Protein AF-A0A3C0QAP6-F1 (afdb_monomer_lite)

Structure (mmCIF, N/CA/C/O backbone):
data_AF-A0A3C0QAP6-F1
#
_entry.id   AF-A0A3C0QAP6-F1
#
loop_
_atom_site.group_PDB
_atom_site.id
_atom_site.type_symbol
_atom_site.label_atom_id
_atom_site.label_alt_id
_atom_site.label_comp_id
_atom_site.label_asym_id
_atom_site.label_entity_id
_atom_site.label_seq_id
_atom_site.pdbx_PDB_ins_code
_atom_site.Cartn_x
_atom_site.Cartn_y
_atom_site.Cartn_z
_atom_site.occupancy
_atom_site.B_iso_or_equiv
_atom_site.auth_seq_id
_atom_site.auth_comp_id
_atom_site.auth_asym_id
_atom_site.auth_atom_id
_atom_site.pdbx_PDB_model_num
ATOM 1 N N . MET A 1 1 ? -3.413 -2.902 -6.866 1.00 70.56 1 MET A N 1
ATOM 2 C CA . MET A 1 1 ? -2.549 -2.841 -8.065 1.00 70.56 1 MET A CA 1
ATOM 3 C C . MET A 1 1 ? -1.128 -3.333 -7.764 1.00 70.56 1 MET A C 1
ATOM 5 O O . MET A 1 1 ? -0.862 -4.482 -8.082 1.00 70.56 1 MET A O 1
ATOM 9 N N . PHE A 1 2 ? -0.266 -2.584 -7.053 1.00 77.56 2 PHE A N 1
ATOM 10 C CA . PHE A 1 2 ? 1.113 -3.034 -6.742 1.00 77.56 2 PHE A CA 1
ATOM 11 C C . PHE A 1 2 ? 1.189 -4.387 -6.019 1.00 77.56 2 PHE A C 1
ATOM 13 O O . PHE A 1 2 ? 1.933 -5.254 -6.444 1.00 77.56 2 PHE A O 1
ATOM 20 N N . ARG A 1 3 ? 0.371 -4.631 -4.988 1.00 81.88 3 ARG A N 1
ATOM 21 C CA . ARG A 1 3 ? 0.388 -5.927 -4.274 1.00 81.88 3 ARG A CA 1
ATOM 22 C C . ARG A 1 3 ? -0.046 -7.119 -5.135 1.00 81.88 3 ARG A C 1
ATOM 24 O O . ARG A 1 3 ? 0.400 -8.228 -4.889 1.00 81.88 3 ARG A O 1
ATOM 31 N N . ALA A 1 4 ? -0.923 -6.887 -6.112 1.00 84.31 4 ALA A N 1
ATOM 32 C CA . ALA A 1 4 ? -1.482 -7.941 -6.958 1.00 84.31 4 ALA A CA 1
ATOM 33 C C . ALA A 1 4 ? -0.602 -8.234 -8.184 1.00 84.31 4 ALA A C 1
ATOM 35 O O . ALA A 1 4 ? -0.462 -9.384 -8.576 1.00 84.31 4 ALA A O 1
ATOM 36 N N . HIS A 1 5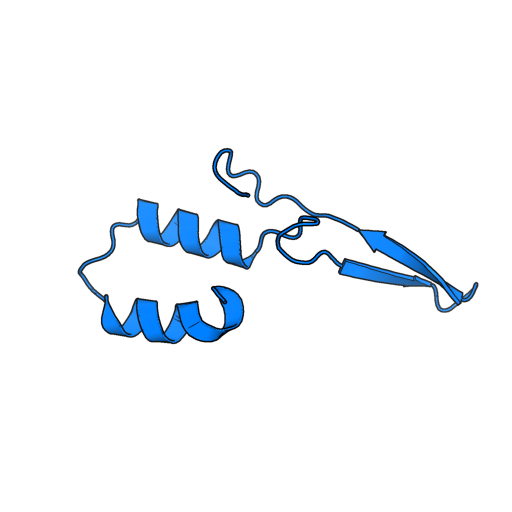 ? 0.012 -7.203 -8.775 1.00 87.56 5 HIS A N 1
ATOM 37 C CA . HIS A 1 5 ? 0.757 -7.322 -10.037 1.00 87.56 5 HIS A CA 1
ATOM 38 C C . HIS A 1 5 ? 2.266 -7.067 -9.897 1.00 87.56 5 HIS A C 1
ATOM 40 O 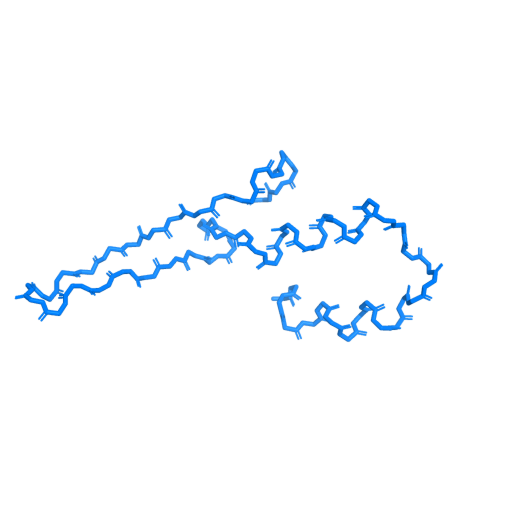O . HIS A 1 5 ? 3.036 -7.388 -10.799 1.00 87.56 5 HIS A O 1
ATOM 46 N N . GLY A 1 6 ? 2.704 -6.503 -8.770 1.00 87.56 6 GLY A N 1
ATOM 47 C CA . GLY A 1 6 ? 4.091 -6.121 -8.503 1.00 87.56 6 GLY A CA 1
ATOM 48 C C . GLY A 1 6 ? 5.090 -7.271 -8.623 1.00 87.56 6 GLY A C 1
ATOM 49 O O . GLY A 1 6 ? 6.122 -7.065 -9.260 1.00 87.56 6 GLY A O 1
ATOM 50 N N . PRO A 1 7 ? 4.808 -8.480 -8.093 1.00 89.38 7 PRO A N 1
ATOM 51 C CA . PRO A 1 7 ? 5.705 -9.621 -8.257 1.00 89.38 7 PRO A CA 1
ATOM 52 C C . PRO A 1 7 ? 5.943 -9.981 -9.728 1.00 89.38 7 PRO A C 1
ATOM 54 O O . PRO A 1 7 ? 7.090 -10.012 -10.164 1.00 89.38 7 PRO A O 1
ATOM 57 N N . ALA A 1 8 ? 4.878 -10.171 -10.514 1.00 91.44 8 ALA A N 1
ATOM 58 C CA . ALA A 1 8 ? 4.985 -10.542 -11.927 1.00 91.44 8 ALA A CA 1
ATOM 59 C C . ALA A 1 8 ? 5.747 -9.488 -12.746 1.00 91.44 8 ALA A C 1
ATOM 61 O O . ALA A 1 8 ? 6.629 -9.824 -13.533 1.00 91.44 8 ALA A O 1
ATOM 62 N N . TRP A 1 9 ? 5.468 -8.204 -12.507 1.00 91.62 9 TRP A N 1
ATOM 63 C CA . TRP A 1 9 ? 6.174 -7.120 -13.186 1.00 91.62 9 TRP A CA 1
ATOM 64 C C . TRP A 1 9 ? 7.654 -7.039 -12.784 1.00 91.62 9 TRP A C 1
ATOM 66 O O . TRP A 1 9 ? 8.507 -6.849 -13.646 1.00 91.62 9 TRP A O 1
ATOM 76 N N . ARG A 1 10 ? 7.994 -7.240 -11.500 1.00 91.19 10 ARG A N 1
ATOM 77 C CA . ARG A 1 10 ? 9.400 -7.290 -11.051 1.00 91.19 10 ARG A CA 1
ATOM 78 C C . ARG A 1 10 ? 10.174 -8.415 -11.720 1.00 91.19 10 ARG A C 1
ATOM 80 O O . ARG A 1 10 ? 11.326 -8.205 -12.080 1.00 91.19 10 ARG A O 1
ATOM 87 N N . HIS A 1 11 ? 9.551 -9.581 -11.880 1.00 90.50 11 HIS A N 1
ATOM 88 C CA . HIS A 1 11 ? 10.162 -10.694 -12.601 1.00 90.50 11 HIS A CA 1
ATOM 89 C C . HIS A 1 11 ? 10.408 -10.341 -14.069 1.00 90.50 11 HIS A C 1
ATOM 91 O O . HIS A 1 11 ? 11.500 -10.589 -14.569 1.00 90.50 11 HIS A O 1
ATOM 97 N N . ALA A 1 12 ? 9.442 -9.698 -14.731 1.00 93.50 12 ALA A N 1
ATOM 98 C CA . ALA A 1 12 ? 9.595 -9.251 -16.114 1.00 93.50 12 ALA A CA 1
ATOM 99 C C . ALA A 1 12 ? 10.683 -8.174 -16.297 1.00 93.50 12 ALA A C 1
ATOM 101 O O . ALA A 1 12 ? 11.248 -8.074 -17.378 1.00 93.50 12 ALA A O 1
ATOM 102 N N . GLN A 1 13 ? 10.989 -7.390 -15.255 1.00 92.38 13 GLN A N 1
ATOM 103 C CA . GLN A 1 13 ? 12.004 -6.325 -15.281 1.00 92.38 13 GLN A CA 1
ATOM 104 C C . GLN A 1 13 ? 13.284 -6.662 -14.509 1.00 92.38 13 GLN A C 1
ATOM 106 O O . GLN A 1 13 ? 14.037 -5.769 -14.099 1.00 92.38 13 GLN A O 1
ATOM 111 N N . ALA A 1 14 ? 13.543 -7.950 -14.288 1.00 89.31 14 ALA A N 1
ATOM 112 C CA . ALA A 1 14 ? 14.748 -8.399 -13.608 1.00 89.31 14 ALA A CA 1
ATOM 113 C C . ALA A 1 14 ? 16.009 -7.888 -14.333 1.00 89.31 14 ALA A C 1
ATOM 115 O O . ALA A 1 14 ? 16.113 -7.966 -15.551 1.00 89.31 14 ALA A O 1
ATOM 116 N N . GLY A 1 15 ? 16.961 -7.327 -13.581 1.00 90.31 15 GLY A N 1
ATOM 117 C CA . GLY A 1 15 ? 18.195 -6.742 -14.128 1.00 90.31 15 GLY A CA 1
ATOM 118 C C . GLY A 1 15 ? 18.078 -5.290 -14.611 1.00 90.31 15 GLY A C 1
ATOM 119 O O . GLY A 1 15 ? 19.097 -4.615 -14.723 1.00 90.31 15 GLY A O 1
ATOM 120 N N . HIS A 1 16 ? 16.863 -4.770 -14.807 1.00 92.69 16 HIS A N 1
ATOM 121 C CA . HIS A 1 16 ? 16.629 -3.377 -15.222 1.00 92.69 16 HIS A CA 1
ATOM 122 C C . HIS A 1 16 ? 16.271 -2.444 -14.058 1.00 92.69 16 HIS A C 1
ATOM 124 O O . HIS A 1 16 ? 16.271 -1.222 -14.208 1.00 92.69 16 HIS A O 1
ATOM 130 N N . LEU A 1 17 ? 15.959 -3.007 -12.889 1.00 93.00 17 LEU A N 1
ATOM 131 C CA . LEU A 1 17 ? 15.583 -2.248 -11.702 1.00 93.00 17 LEU A CA 1
ATOM 132 C C . LEU A 1 17 ? 16.788 -1.999 -10.800 1.00 93.00 17 LEU A C 1
ATOM 134 O O . LEU A 1 17 ? 17.455 -2.926 -10.341 1.00 93.00 17 LEU A O 1
ATOM 138 N N . SER A 1 18 ? 17.004 -0.732 -10.464 1.00 94.31 18 SER A N 1
ATOM 139 C CA . SER A 1 18 ? 17.948 -0.347 -9.420 1.00 94.31 18 SER A CA 1
ATOM 140 C C . SER A 1 18 ? 17.457 -0.785 -8.037 1.00 94.31 18 SER A C 1
ATOM 142 O O . SER A 1 18 ? 16.255 -0.886 -7.762 1.00 94.31 18 SER A O 1
ATOM 144 N N . LEU A 1 19 ? 18.396 -0.943 -7.101 1.00 91.31 19 LEU A N 1
ATOM 145 C CA . LEU A 1 19 ? 18.077 -1.227 -5.701 1.00 91.31 19 LEU A CA 1
ATOM 146 C C . LEU A 1 19 ? 17.146 -0.166 -5.084 1.00 91.31 19 LEU A C 1
ATOM 148 O O . LEU A 1 19 ? 16.294 -0.491 -4.257 1.00 91.31 19 LEU A O 1
ATOM 152 N N . GLY A 1 20 ? 17.286 1.101 -5.488 1.00 91.50 20 GLY A N 1
ATOM 153 C CA . GLY A 1 20 ? 16.414 2.190 -5.044 1.00 91.50 20 GLY A CA 1
ATOM 154 C C . GLY A 1 20 ? 14.963 1.985 -5.478 1.00 91.50 20 GLY A C 1
ATOM 155 O O . GLY A 1 20 ? 14.058 2.068 -4.647 1.00 91.50 20 GLY A O 1
ATOM 156 N N . GLN A 1 21 ? 14.741 1.633 -6.747 1.00 91.44 21 GLN A N 1
ATOM 157 C CA . GLN A 1 21 ? 13.403 1.330 -7.266 1.00 91.44 21 GLN A CA 1
ATOM 158 C C . GLN A 1 21 ? 12.781 0.138 -6.532 1.00 91.44 21 GLN A C 1
ATOM 160 O O . GLN A 1 21 ? 11.642 0.231 -6.072 1.00 91.44 21 GLN A O 1
ATOM 165 N N . LEU A 1 22 ? 13.546 -0.936 -6.312 1.00 91.56 22 LEU A N 1
ATOM 166 C CA . LEU A 1 22 ? 13.080 -2.096 -5.543 1.00 91.56 22 LEU A CA 1
ATOM 167 C C . LEU A 1 22 ? 12.665 -1.714 -4.112 1.00 91.56 22 LEU A C 1
ATOM 169 O O . LEU A 1 22 ? 11.617 -2.150 -3.632 1.00 91.56 22 LEU A O 1
ATOM 173 N N . LYS A 1 23 ? 13.432 -0.847 -3.435 1.00 91.25 23 LYS A N 1
ATOM 174 C CA . LYS A 1 23 ? 13.081 -0.343 -2.095 1.00 91.25 23 LYS A CA 1
ATOM 175 C C . LYS A 1 23 ? 11.779 0.460 -2.097 1.00 91.25 23 LYS A C 1
ATOM 177 O O . LYS A 1 23 ? 10.977 0.294 -1.177 1.00 91.25 23 LYS A O 1
ATOM 182 N N . VAL A 1 24 ? 11.553 1.301 -3.108 1.00 90.00 24 VAL A N 1
ATOM 183 C CA . VAL A 1 24 ? 10.306 2.074 -3.245 1.00 90.00 24 VAL A CA 1
ATOM 184 C C . VAL A 1 24 ? 9.112 1.143 -3.434 1.00 90.00 24 VAL A C 1
ATOM 186 O O . VAL A 1 24 ? 8.130 1.272 -2.702 1.00 90.00 24 VAL A O 1
ATOM 189 N N . MET A 1 25 ? 9.214 0.163 -4.336 1.00 91.06 25 MET A N 1
ATOM 190 C CA . MET A 1 25 ? 8.146 -0.818 -4.562 1.00 91.06 25 MET A CA 1
ATOM 191 C C . MET A 1 25 ? 7.785 -1.560 -3.267 1.00 91.06 25 MET A C 1
ATOM 193 O O . MET A 1 25 ? 6.617 -1.596 -2.877 1.00 91.06 25 MET A O 1
ATOM 197 N N . SER A 1 26 ? 8.789 -2.067 -2.546 1.00 89.44 26 SER A N 1
ATOM 198 C CA . SER A 1 26 ? 8.595 -2.764 -1.268 1.00 89.44 26 SER A CA 1
ATOM 199 C C . SER A 1 26 ? 8.036 -1.864 -0.161 1.00 89.44 26 SER A C 1
ATOM 201 O O . SER A 1 26 ? 7.385 -2.348 0.768 1.00 89.44 26 SER A O 1
ATOM 203 N N . ALA A 1 27 ? 8.306 -0.557 -0.198 1.00 91.00 27 ALA A N 1
ATOM 204 C CA . ALA A 1 27 ? 7.716 0.396 0.736 1.00 91.00 27 ALA A CA 1
ATOM 205 C C . ALA A 1 27 ? 6.222 0.594 0.443 1.00 91.00 27 ALA A C 1
ATOM 207 O O . ALA A 1 27 ? 5.410 0.467 1.357 1.00 91.00 27 ALA A O 1
ATOM 208 N N . ILE A 1 28 ? 5.854 0.808 -0.823 1.00 88.44 28 ILE A N 1
ATOM 209 C CA . ILE A 1 28 ? 4.457 0.990 -1.252 1.00 88.44 28 ILE A CA 1
ATOM 210 C C . ILE A 1 28 ? 3.625 -0.266 -0.959 1.00 88.44 28 ILE A C 1
ATOM 212 O O . ILE A 1 28 ? 2.523 -0.171 -0.421 1.00 88.44 28 ILE A O 1
ATOM 216 N N . GLU A 1 29 ? 4.157 -1.461 -1.231 1.00 87.88 29 GLU A N 1
ATOM 217 C CA . GLU A 1 29 ? 3.457 -2.722 -0.948 1.00 87.88 29 GLU A CA 1
ATOM 218 C C . GLU A 1 29 ? 3.162 -2.924 0.544 1.00 87.88 29 GLU A C 1
ATOM 220 O O . GLU A 1 29 ? 2.095 -3.436 0.911 1.00 87.88 29 GLU A O 1
ATOM 225 N N . ARG A 1 30 ? 4.080 -2.499 1.417 1.00 87.88 30 ARG A N 1
ATOM 226 C CA . ARG A 1 30 ? 3.937 -2.616 2.875 1.00 87.88 30 ARG A CA 1
ATOM 227 C C . ARG A 1 30 ? 3.213 -1.442 3.515 1.00 87.88 30 ARG A C 1
ATOM 229 O O . ARG A 1 30 ? 2.734 -1.598 4.631 1.00 87.88 30 ARG A O 1
ATOM 236 N N . CYS A 1 31 ? 3.110 -0.299 2.843 1.00 90.81 31 CYS A N 1
ATOM 237 C CA . CYS A 1 31 ? 2.410 0.853 3.388 1.00 90.81 31 CYS A CA 1
ATOM 238 C C . CYS A 1 31 ? 0.929 0.533 3.586 1.00 90.81 31 CYS A C 1
ATOM 240 O O . CYS A 1 31 ? 0.319 -0.175 2.778 1.00 90.81 31 CYS A O 1
ATOM 242 N N . ARG A 1 32 ? 0.371 1.032 4.685 1.00 91.25 32 ARG A N 1
ATOM 243 C CA . ARG A 1 32 ? -1.020 0.852 5.090 1.00 91.25 32 ARG A CA 1
ATOM 244 C C . ARG A 1 32 ? -1.583 2.215 5.465 1.00 91.25 32 ARG A C 1
ATOM 246 O O . ARG A 1 32 ? -1.792 2.504 6.635 1.00 91.25 32 ARG A O 1
ATOM 253 N N . SER A 1 33 ? -1.733 3.085 4.473 1.00 88.44 33 SER A N 1
ATOM 254 C CA . SER A 1 33 ? -2.400 4.385 4.593 1.00 88.44 33 SER A CA 1
ATOM 255 C C . SER A 1 33 ? -3.862 4.274 4.152 1.00 88.44 33 SER A C 1
ATOM 257 O O . SER A 1 33 ? -4.279 3.238 3.628 1.00 88.44 33 SER A O 1
ATOM 259 N N . ALA A 1 34 ? -4.634 5.348 4.322 1.00 85.50 34 ALA A N 1
ATOM 260 C CA . ALA A 1 34 ? -5.990 5.427 3.783 1.00 85.50 34 ALA A CA 1
ATOM 261 C C . ALA A 1 34 ? -6.022 5.157 2.263 1.00 85.50 34 ALA A C 1
ATOM 263 O O . ALA A 1 34 ? -6.863 4.397 1.795 1.00 85.50 34 ALA A O 1
ATOM 264 N N . ALA A 1 35 ? -5.050 5.687 1.510 1.00 85.31 35 ALA A N 1
ATOM 265 C CA . ALA A 1 35 ? -4.956 5.517 0.057 1.00 85.31 35 ALA A CA 1
ATOM 266 C C . ALA A 1 35 ? -4.513 4.107 -0.384 1.00 85.31 35 ALA A C 1
ATOM 268 O O . ALA A 1 35 ? -4.855 3.658 -1.476 1.00 85.31 35 ALA A O 1
ATOM 269 N N . LEU A 1 36 ? -3.746 3.393 0.449 1.00 85.19 36 LEU A N 1
ATOM 270 C CA . LEU A 1 36 ? -3.151 2.090 0.107 1.00 85.19 36 LEU A CA 1
ATOM 271 C C . LEU A 1 36 ? -3.798 0.900 0.836 1.00 85.19 36 LEU A C 1
ATOM 273 O O . LEU A 1 36 ? -3.321 -0.236 0.734 1.00 85.19 36 LEU A O 1
ATOM 277 N N . GLY A 1 37 ? -4.890 1.149 1.554 1.00 84.31 37 GLY A N 1
ATOM 278 C CA . GLY A 1 37 ? -5.595 0.173 2.376 1.00 84.31 37 GLY A CA 1
ATOM 279 C C . GLY A 1 37 ? -4.925 -0.003 3.737 1.00 84.31 37 GLY A C 1
ATOM 280 O O . GLY A 1 37 ? -3.775 -0.440 3.817 1.00 84.31 37 GLY A O 1
ATOM 281 N N . GLY A 1 38 ? -5.658 0.342 4.797 1.00 88.44 38 GLY A N 1
ATOM 282 C CA . GLY A 1 38 ? -5.253 0.176 6.193 1.00 88.44 38 GLY A CA 1
ATOM 283 C C . GLY A 1 38 ? -5.437 -1.252 6.716 1.00 88.44 38 GLY A C 1
ATOM 284 O O . GLY A 1 38 ? -5.522 -2.217 5.953 1.00 88.44 38 GLY A O 1
ATOM 285 N N . HIS A 1 39 ? -5.504 -1.376 8.037 1.00 89.50 39 HIS A N 1
ATOM 286 C CA . HIS A 1 39 ? -5.888 -2.593 8.746 1.00 89.50 39 HIS A CA 1
ATOM 287 C C . HIS A 1 39 ? -7.212 -2.392 9.465 1.00 89.50 39 HIS A C 1
ATOM 289 O O . HIS A 1 39 ? -7.492 -1.300 9.947 1.00 89.50 39 HIS A O 1
ATOM 295 N N . VAL A 1 40 ? -7.979 -3.467 9.593 1.00 91.62 40 VAL A N 1
ATOM 296 C CA . VAL A 1 40 ? -9.138 -3.516 10.478 1.00 91.62 40 VAL A CA 1
ATOM 297 C C . VAL A 1 40 ? -8.727 -4.297 11.719 1.00 91.62 40 VAL A C 1
ATOM 299 O O . VAL A 1 40 ? -8.383 -5.476 11.632 1.00 91.62 40 VAL A O 1
ATOM 302 N N . LEU A 1 41 ? -8.706 -3.619 12.860 1.00 93.00 41 LEU A N 1
ATOM 303 C CA . LEU A 1 41 ? -8.527 -4.217 14.174 1.00 93.00 41 LEU A CA 1
ATOM 304 C C . LEU A 1 41 ? -9.911 -4.518 14.732 1.00 93.00 41 LEU A C 1
ATOM 306 O O . LEU A 1 41 ? -10.737 -3.617 14.838 1.00 93.00 41 LEU A O 1
ATOM 310 N N . HIS A 1 42 ? -10.161 -5.774 15.077 1.00 95.31 42 HIS A N 1
ATOM 311 C CA . HIS A 1 42 ? -11.428 -6.201 15.651 1.00 95.31 42 HIS A CA 1
ATOM 312 C C . HIS A 1 42 ? -11.190 -6.794 17.040 1.00 95.31 42 HIS A C 1
ATOM 314 O O . HIS A 1 42 ? -10.404 -7.734 17.202 1.00 95.31 42 HIS A O 1
ATOM 320 N N . CYS A 1 43 ? -11.859 -6.230 18.041 1.00 95.44 43 CYS A N 1
ATOM 321 C CA . CYS A 1 43 ? -11.826 -6.720 19.408 1.00 95.44 43 CYS A CA 1
ATOM 322 C C . CYS A 1 43 ? -12.942 -7.745 19.619 1.00 95.44 43 CYS A C 1
ATOM 324 O O . CYS A 1 43 ? -14.105 -7.378 19.707 1.00 95.44 43 CYS A O 1
ATOM 326 N N . LYS A 1 44 ? -12.576 -9.016 19.801 1.00 95.56 44 LYS A N 1
ATOM 327 C CA . LYS A 1 44 ? -13.533 -10.114 20.039 1.00 95.56 44 LYS A CA 1
ATOM 328 C C . LYS A 1 44 ? -14.243 -10.063 21.400 1.00 95.56 44 LYS A C 1
ATOM 330 O O . LYS A 1 44 ? -15.129 -10.862 21.654 1.00 95.56 44 LYS A O 1
ATOM 335 N N . ALA A 1 45 ? -13.791 -9.211 22.324 1.00 96.50 45 ALA A N 1
ATOM 336 C CA . ALA A 1 45 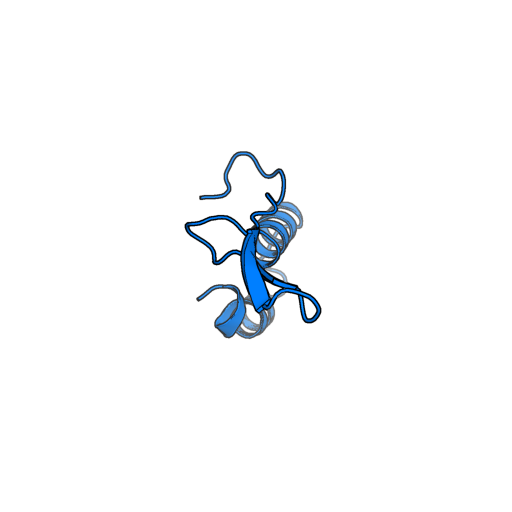? -14.366 -9.119 23.669 1.00 96.50 45 ALA A CA 1
ATOM 337 C C . ALA A 1 45 ? -15.500 -8.087 23.758 1.00 96.50 45 ALA A C 1
ATOM 339 O O . ALA A 1 45 ? -16.413 -8.248 24.559 1.00 96.50 45 ALA A O 1
ATOM 340 N N . CYS A 1 46 ? -15.432 -7.019 22.959 1.00 95.75 46 CYS A N 1
ATOM 341 C CA . CYS A 1 46 ? -16.426 -5.942 22.954 1.00 95.75 46 CYS A CA 1
ATOM 342 C C . CYS A 1 46 ? -16.995 -5.643 21.560 1.00 95.75 46 CYS A C 1
ATOM 344 O O . CYS A 1 46 ? -17.666 -4.630 21.386 1.00 95.75 46 CYS A O 1
ATOM 346 N N . GLU A 1 47 ? -16.687 -6.483 20.567 1.00 95.00 47 GLU A N 1
ATOM 347 C CA . GLU A 1 47 ? -17.087 -6.366 19.154 1.00 95.00 47 GLU A CA 1
ATOM 348 C C . GLU A 1 47 ? -16.669 -5.054 18.461 1.00 95.00 47 GLU A C 1
ATOM 350 O O . GLU A 1 47 ? -17.064 -4.755 17.331 1.00 95.00 47 GLU A O 1
ATOM 355 N N . HIS A 1 48 ? -15.820 -4.253 19.109 1.00 96.38 48 HIS A N 1
ATOM 356 C CA . HIS A 1 48 ? -15.385 -2.977 18.568 1.00 96.38 48 HIS A CA 1
ATOM 357 C C . HIS A 1 48 ? -14.424 -3.168 17.395 1.00 96.38 48 HIS A C 1
ATOM 359 O O . HIS A 1 48 ? -13.482 -3.962 17.457 1.00 96.38 48 HIS A O 1
ATOM 365 N N . THR A 1 49 ? -14.635 -2.383 16.340 1.00 96.12 49 THR A N 1
ATOM 366 C CA . THR A 1 49 ? -13.819 -2.412 15.130 1.00 96.12 49 THR A CA 1
ATOM 367 C C . THR A 1 49 ? -13.180 -1.047 14.895 1.00 96.12 49 THR A C 1
ATOM 369 O O . THR A 1 49 ? -13.876 -0.037 14.835 1.00 96.12 49 THR A O 1
ATOM 372 N N . GLN A 1 50 ? -11.857 -1.019 14.735 1.00 94.31 50 GLN A N 1
ATOM 373 C CA . GLN A 1 50 ? -11.075 0.191 14.493 1.00 94.31 50 GLN A CA 1
ATOM 374 C C . GLN A 1 50 ? -10.233 0.044 13.224 1.00 94.31 50 GLN A C 1
ATOM 376 O O . GLN A 1 50 ? -9.599 -0.986 12.999 1.00 94.31 50 GLN A O 1
ATOM 381 N N . ILE A 1 51 ? -10.175 1.098 12.409 1.00 92.38 51 ILE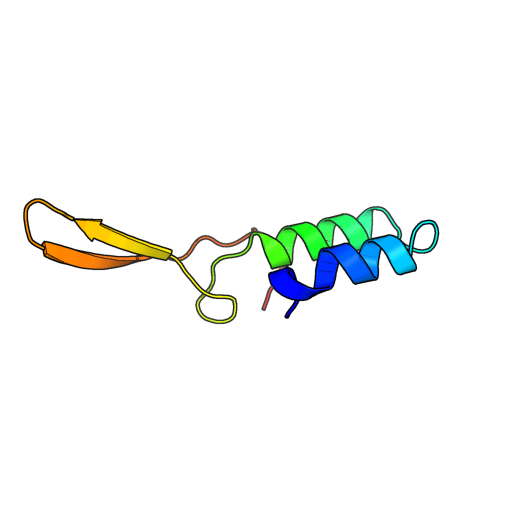 A N 1
ATOM 382 C CA . ILE A 1 51 ? -9.241 1.162 11.283 1.00 92.38 51 ILE A CA 1
ATOM 383 C C . ILE A 1 51 ? -7.898 1.699 11.782 1.00 92.38 51 ILE A C 1
ATOM 385 O O . ILE A 1 51 ? -7.836 2.779 12.365 1.00 92.38 51 ILE A O 1
ATOM 389 N N . ALA A 1 52 ? -6.822 0.960 11.524 1.00 89.69 52 ALA A N 1
ATOM 390 C CA . ALA A 1 52 ? -5.458 1.355 11.851 1.00 89.69 52 ALA A CA 1
ATOM 391 C C . ALA A 1 52 ? -4.628 1.594 10.584 1.00 89.69 52 ALA A C 1
ATOM 393 O O . ALA A 1 52 ? -4.725 0.852 9.601 1.00 89.69 52 ALA A O 1
ATOM 394 N N . TYR A 1 53 ? -3.764 2.608 10.634 1.00 91.75 53 TYR A N 1
ATOM 395 C CA . TYR A 1 53 ? -2.869 2.976 9.540 1.00 91.75 53 TYR A CA 1
ATOM 396 C C . TYR A 1 53 ? -1.408 2.896 9.977 1.00 91.75 53 TYR A C 1
ATOM 398 O O . TYR A 1 53 ? -1.039 3.421 11.022 1.00 91.75 53 TYR A O 1
ATOM 406 N N . ASN A 1 54 ? -0.570 2.285 9.140 1.00 89.12 54 ASN A N 1
ATOM 407 C CA . ASN A 1 54 ? 0.863 2.125 9.363 1.00 89.12 54 ASN A CA 1
ATOM 408 C C . ASN A 1 54 ? 1.631 2.624 8.132 1.00 89.12 54 ASN A C 1
ATOM 410 O O . ASN A 1 54 ? 1.649 1.980 7.078 1.00 89.12 54 ASN A O 1
ATOM 414 N N . SER A 1 55 ? 2.274 3.787 8.257 1.00 87.50 55 SER A N 1
ATOM 415 C CA . SER A 1 55 ? 3.089 4.358 7.180 1.00 87.50 55 SER A CA 1
ATOM 416 C C . SER A 1 55 ? 4.356 3.535 6.939 1.00 87.50 55 SER A C 1
ATOM 418 O O . SER A 1 55 ? 5.029 3.098 7.872 1.00 87.50 55 SER A O 1
ATOM 420 N N . CYS A 1 56 ? 4.746 3.387 5.670 1.00 89.75 56 CYS A N 1
ATOM 421 C CA . CYS A 1 56 ? 6.031 2.789 5.301 1.00 89.75 56 CYS A CA 1
ATOM 422 C C . CYS A 1 56 ? 7.240 3.710 5.551 1.00 89.75 56 CYS A C 1
ATOM 424 O O . CYS A 1 56 ? 8.374 3.296 5.301 1.00 89.75 56 CYS A O 1
ATOM 426 N N . ARG A 1 57 ? 7.013 4.945 6.031 1.00 87.12 57 ARG A N 1
ATOM 427 C CA . ARG A 1 57 ? 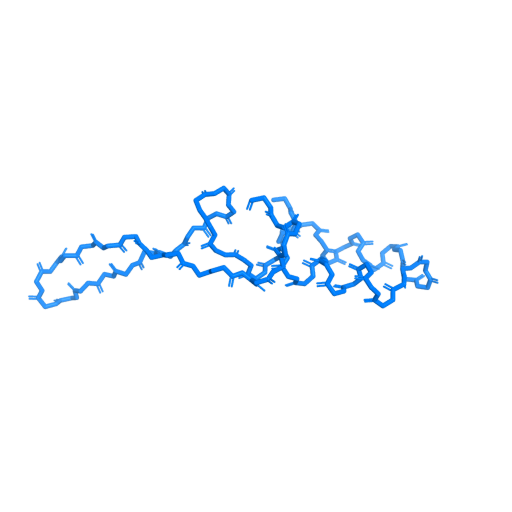8.030 5.987 6.275 1.00 87.12 57 ARG A CA 1
ATOM 428 C C . ARG A 1 57 ? 8.821 6.413 5.030 1.00 87.12 57 ARG A C 1
ATOM 430 O O . ARG A 1 57 ? 9.855 7.064 5.148 1.00 87.12 57 ARG A O 1
ATOM 437 N N . ASN A 1 58 ? 8.337 6.081 3.834 1.00 86.31 58 ASN A N 1
ATOM 438 C CA . ASN A 1 58 ? 8.837 6.667 2.597 1.00 86.31 58 ASN A CA 1
ATOM 439 C C . ASN A 1 58 ? 8.109 7.996 2.350 1.00 86.31 58 ASN A C 1
ATOM 441 O O . ASN A 1 58 ? 6.889 8.011 2.222 1.00 86.31 58 ASN A O 1
ATOM 445 N N . ARG A 1 59 ? 8.864 9.096 2.258 1.00 86.50 59 ARG A N 1
ATOM 446 C CA . ARG A 1 59 ? 8.336 10.456 2.048 1.00 86.50 59 ARG A CA 1
ATOM 447 C C . ARG A 1 59 ? 7.602 10.653 0.713 1.00 86.50 59 ARG A C 1
ATOM 449 O O . ARG A 1 59 ? 6.893 11.633 0.559 1.00 86.50 59 ARG A O 1
ATOM 456 N N . HIS A 1 60 ? 7.795 9.741 -0.240 1.00 83.44 60 HIS A N 1
ATOM 457 C CA . HIS A 1 60 ? 7.141 9.752 -1.553 1.00 83.44 60 HIS A CA 1
ATOM 458 C C . HIS A 1 60 ? 5.965 8.768 -1.639 1.00 83.44 60 HIS A C 1
ATOM 460 O O . HIS A 1 60 ? 5.460 8.507 -2.728 1.00 83.44 60 HIS A O 1
ATOM 466 N N . CYS A 1 61 ? 5.575 8.153 -0.520 1.00 81.06 61 CYS A N 1
ATOM 467 C CA . CYS A 1 61 ? 4.411 7.280 -0.486 1.00 81.06 61 CYS A CA 1
ATOM 468 C C . CYS A 1 61 ? 3.125 8.115 -0.619 1.00 81.06 61 CYS A C 1
ATOM 470 O O . CYS A 1 61 ? 3.036 9.138 0.059 1.00 81.06 61 CYS A O 1
ATOM 472 N N . PRO A 1 62 ? 2.152 7.686 -1.443 1.00 73.19 62 PRO A N 1
ATOM 473 C CA . PRO A 1 62 ? 0.846 8.332 -1.523 1.00 73.19 62 PRO A CA 1
ATOM 474 C C . PRO A 1 62 ? 0.002 8.128 -0.257 1.00 73.19 62 PRO A C 1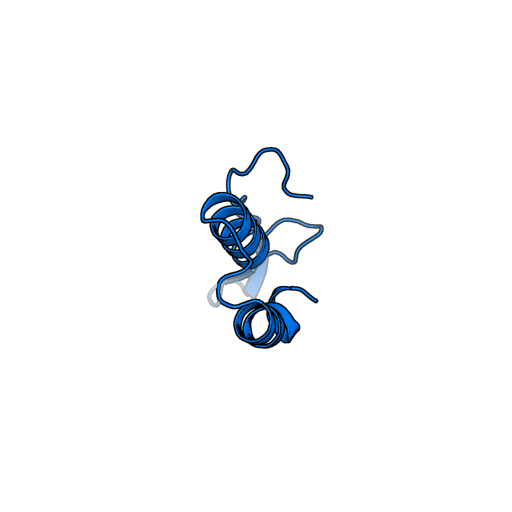
ATOM 476 O O . PRO A 1 62 ? 0.221 7.131 0.486 1.00 73.19 62 PRO A O 1
#

Foldseek 3Di:
DLLVCVVVVCVVCPPVDDPVNVLVSVQLNPFDDPVSHFDWDADPVPRDIDTDGDHSPDPPHD

Radius of gyration: 15.17 Å; chains: 1; bounding box: 35×21×40 Å

pLDDT: mean 89.41, std 5.02, range [70.56, 96.5]

Sequence (62 aa):
MFRAHGPAWRHAQAGHLSLGQLKVMSAIERCRSAALGGHVLHCKACEHTQIAYNSCRNRHCP

Secondary structure (DSSP, 8-state):
-HHHHHHHHHHHTTTTS-HHHHHHHHHHHH-BSTTT--EEEE-TTT--EEEE-B----TT--